Protein AF-A0A4C1T3F4-F1 (afdb_monomer)

Radius of gyration: 49.17 Å; Cα contacts (8 Å, |Δi|>4): 12; chains: 1; bounding box: 70×35×152 Å

Structure (mmCIF, N/CA/C/O backbone):
data_AF-A0A4C1T3F4-F1
#
_entry.id   AF-A0A4C1T3F4-F1
#
loop_
_atom_site.group_PDB
_atom_site.id
_atom_site.type_symbol
_atom_site.label_atom_id
_atom_site.label_alt_id
_atom_site.label_comp_id
_atom_site.label_asym_id
_atom_site.label_entity_id
_atom_site.label_seq_id
_atom_site.pdbx_PDB_ins_code
_atom_site.Cartn_x
_atom_site.Cartn_y
_atom_site.Cartn_z
_atom_site.occupancy
_atom_site.B_iso_or_equiv
_atom_site.auth_seq_id
_atom_site.auth_comp_id
_atom_site.auth_asym_id
_atom_site.auth_atom_id
_atom_site.pdbx_PDB_model_num
ATOM 1 N N . MET A 1 1 ? -25.768 -0.131 34.899 1.00 54.84 1 MET A N 1
ATOM 2 C CA . MET A 1 1 ? -26.544 -0.216 33.645 1.00 54.84 1 MET A CA 1
ATOM 3 C C . MET A 1 1 ? -27.833 -0.967 33.951 1.00 54.84 1 MET A C 1
ATOM 5 O O . MET A 1 1 ? -27.791 -2.182 34.055 1.00 54.84 1 MET A O 1
ATOM 9 N N . SER A 1 2 ? -28.930 -0.259 34.227 1.00 73.94 2 SER A N 1
ATOM 10 C CA . SER A 1 2 ? -30.207 -0.863 34.661 1.00 73.94 2 SER A CA 1
ATOM 11 C C . SER A 1 2 ? -31.243 -1.016 33.539 1.00 73.94 2 SER A C 1
ATOM 13 O O . SER A 1 2 ? -32.253 -1.667 33.758 1.00 73.94 2 SER A O 1
ATOM 15 N N . LEU A 1 3 ? -31.002 -0.431 32.358 1.00 75.62 3 LEU A N 1
ATOM 16 C CA . LEU A 1 3 ? -31.973 -0.357 31.253 1.00 75.62 3 LEU A CA 1
ATOM 17 C C . LEU A 1 3 ? -32.125 -1.691 30.486 1.00 75.62 3 LEU A C 1
ATOM 19 O O . LEU A 1 3 ? -33.194 -1.981 29.961 1.00 75.62 3 LEU A O 1
ATOM 23 N N . GLY A 1 4 ? -31.097 -2.553 30.502 1.00 74.25 4 GLY A N 1
ATOM 24 C CA . GLY A 1 4 ? -31.162 -3.921 29.964 1.00 74.25 4 GLY A CA 1
ATOM 25 C C . GLY A 1 4 ? -31.666 -4.012 28.514 1.00 74.25 4 GLY A C 1
ATOM 26 O O . GLY A 1 4 ? -31.556 -3.061 27.751 1.00 74.25 4 GLY A O 1
ATOM 27 N N . ALA A 1 5 ? -32.224 -5.168 28.140 1.00 78.06 5 ALA A N 1
ATOM 28 C CA . ALA A 1 5 ? -32.920 -5.364 26.859 1.00 78.06 5 ALA A CA 1
ATOM 29 C C . ALA A 1 5 ? -34.394 -4.904 26.896 1.00 78.06 5 ALA A C 1
ATOM 31 O O . ALA A 1 5 ? -35.145 -5.168 25.961 1.00 78.06 5 ALA A O 1
ATOM 32 N N . SER A 1 6 ? -34.820 -4.285 28.001 1.00 83.69 6 SER A N 1
ATOM 33 C CA . SER A 1 6 ? -36.208 -3.874 28.230 1.00 83.69 6 SER A CA 1
ATOM 34 C C . SER A 1 6 ? -36.556 -2.561 27.527 1.00 83.69 6 SER A C 1
ATOM 36 O O . SER A 1 6 ? -37.723 -2.321 27.241 1.00 83.69 6 SER A O 1
ATOM 38 N N . GLU A 1 7 ? -35.549 -1.734 27.246 1.00 79.81 7 GLU A N 1
ATOM 39 C CA . GLU A 1 7 ? -35.675 -0.446 26.561 1.00 79.81 7 GLU A CA 1
ATOM 40 C C . GLU A 1 7 ? -35.157 -0.538 25.119 1.00 79.81 7 GLU A C 1
ATOM 42 O O . GLU A 1 7 ? -34.288 -1.356 24.800 1.00 79.81 7 GLU A O 1
ATOM 47 N N . GLU A 1 8 ? -35.677 0.310 24.228 1.00 88.00 8 GLU A N 1
ATOM 48 C CA . GLU A 1 8 ? -35.218 0.348 22.838 1.00 88.00 8 GLU A CA 1
ATOM 49 C C . GLU A 1 8 ? -33.750 0.805 22.764 1.00 88.00 8 GLU A C 1
ATOM 51 O O . GLU A 1 8 ? -33.325 1.738 23.445 1.00 88.00 8 GLU A O 1
ATOM 56 N N . TRP A 1 9 ? -32.949 0.155 21.917 1.00 87.19 9 TRP A N 1
ATOM 57 C CA . TRP A 1 9 ? -31.503 0.383 21.849 1.00 87.19 9 TRP A CA 1
ATOM 58 C C . TRP A 1 9 ? -31.118 1.834 21.519 1.00 87.19 9 TRP A C 1
ATOM 60 O O . TRP A 1 9 ? -30.062 2.276 21.965 1.00 87.19 9 TRP A O 1
ATOM 70 N N . ARG A 1 10 ? -31.954 2.591 20.787 1.00 86.25 10 ARG A N 1
ATOM 71 C CA . ARG A 1 10 ? -31.724 4.027 20.548 1.00 86.25 10 ARG A CA 1
ATOM 72 C C . ARG A 1 10 ? -31.934 4.867 21.796 1.00 86.25 10 ARG A C 1
ATOM 74 O O . ARG A 1 10 ? -31.141 5.768 22.015 1.00 86.25 10 ARG A O 1
ATOM 81 N N . VAL A 1 11 ? -32.918 4.545 22.635 1.00 87.50 11 VAL A N 1
ATOM 82 C CA . VAL A 1 11 ? -33.119 5.223 23.927 1.00 87.50 11 VAL A CA 1
ATOM 83 C C . VAL A 1 11 ? -31.901 5.007 24.824 1.00 87.50 11 VAL A C 1
ATOM 85 O O . VAL A 1 11 ? -31.388 5.940 25.435 1.00 87.50 11 VAL A O 1
ATOM 88 N N . VAL A 1 12 ? -31.370 3.782 24.856 1.00 89.50 12 VAL A N 1
ATOM 89 C CA . VAL A 1 12 ? -30.137 3.484 25.599 1.00 89.50 12 VAL A CA 1
ATOM 90 C C . VAL A 1 12 ? -28.931 4.224 25.004 1.00 89.50 12 VAL A C 1
ATOM 92 O O . VAL A 1 12 ? -28.118 4.761 25.757 1.00 89.50 12 VAL A O 1
ATOM 95 N N . LEU A 1 13 ? -28.821 4.284 23.672 1.00 88.00 13 LEU A N 1
ATOM 96 C CA . LEU A 1 13 ? -27.764 5.016 22.964 1.00 88.00 13 LEU A CA 1
ATOM 97 C C . LEU A 1 13 ? -27.815 6.521 23.277 1.00 88.00 13 LEU A C 1
ATOM 99 O O . LEU A 1 13 ? -26.783 7.106 23.605 1.00 88.00 13 LEU A O 1
ATOM 103 N N . GLU A 1 14 ? -29.004 7.119 23.248 1.00 89.50 14 GLU A N 1
ATOM 104 C CA . GLU A 1 14 ? -29.248 8.536 23.526 1.00 89.50 14 GLU A CA 1
ATOM 105 C C . GLU A 1 14 ? -28.894 8.883 24.974 1.00 89.50 14 GLU A C 1
ATOM 107 O O . GLU A 1 14 ? -28.175 9.847 25.224 1.00 89.50 14 GLU A O 1
ATOM 112 N N . VAL A 1 15 ? -29.282 8.044 25.938 1.00 89.25 15 VAL A N 1
ATOM 113 C CA . VAL A 1 15 ? -28.914 8.239 27.350 1.00 89.25 15 VAL A CA 1
ATOM 114 C C . VAL A 1 15 ? -27.395 8.181 27.561 1.00 89.25 15 VAL A C 1
ATOM 116 O O . VAL A 1 15 ? -26.868 8.880 28.426 1.00 89.25 15 VAL A O 1
ATOM 119 N N . MET A 1 16 ? -26.676 7.354 26.796 1.00 86.06 16 MET A N 1
ATOM 120 C CA . MET A 1 16 ? -25.226 7.185 26.954 1.00 86.06 16 MET A CA 1
ATOM 121 C C . MET A 1 16 ? -24.389 8.203 26.179 1.00 86.06 16 MET A C 1
ATOM 123 O O . MET A 1 16 ? -23.312 8.575 26.641 1.00 86.06 16 MET A O 1
ATOM 127 N N . THR A 1 17 ? -24.843 8.614 24.998 1.00 88.00 17 THR A N 1
ATOM 128 C CA . THR A 1 17 ? -24.039 9.398 24.046 1.00 88.00 17 THR A CA 1
ATOM 129 C C . THR A 1 17 ? -24.646 10.757 23.711 1.00 88.00 17 THR A C 1
ATOM 131 O O . THR A 1 17 ? -23.988 11.551 23.050 1.00 88.00 17 THR A O 1
ATOM 134 N N . ASN A 1 18 ? -25.865 11.049 24.188 1.00 88.81 18 ASN A N 1
ATOM 135 C CA . ASN A 1 18 ? -26.710 12.171 23.749 1.00 88.81 18 ASN A CA 1
ATOM 136 C C . ASN A 1 18 ? -27.063 12.151 22.251 1.00 88.81 18 ASN A C 1
ATOM 138 O O . ASN A 1 18 ? -27.650 13.100 21.741 1.00 88.81 18 ASN A O 1
ATOM 142 N N . GLU A 1 19 ? -26.741 11.063 21.551 1.00 85.62 19 GLU A N 1
ATOM 143 C CA . GLU A 1 19 ? -27.008 10.889 20.130 1.00 85.62 19 GLU A CA 1
ATOM 144 C C . GLU A 1 19 ? -28.098 9.836 19.927 1.00 85.62 19 GLU A C 1
ATOM 146 O O . GLU A 1 19 ? -28.065 8.744 20.496 1.00 85.62 19 GLU A O 1
ATOM 151 N N . THR A 1 20 ? -29.065 10.149 19.067 1.00 82.50 20 THR A N 1
ATOM 152 C CA . THR A 1 20 ? -30.165 9.235 18.705 1.00 82.50 20 THR A CA 1
ATOM 153 C C . THR A 1 20 ? -29.820 8.339 17.514 1.00 82.50 20 THR A C 1
ATOM 155 O O . THR A 1 20 ? -30.560 7.404 17.193 1.00 82.50 20 THR A O 1
ATOM 158 N N . GLN A 1 21 ? -28.698 8.609 16.838 1.00 85.19 21 GLN A N 1
ATOM 159 C CA . GLN A 1 21 ? -28.249 7.897 15.644 1.00 85.19 21 GLN A CA 1
ATOM 160 C C . GLN A 1 21 ? -26.838 7.336 15.823 1.00 85.19 21 GLN A C 1
ATOM 162 O O . GLN A 1 21 ? -25.955 7.969 16.393 1.00 85.19 21 GLN A O 1
ATOM 167 N N . LEU A 1 22 ? -26.613 6.137 15.285 1.00 86.94 22 LEU A N 1
ATOM 168 C CA . LEU A 1 22 ? -25.294 5.516 15.270 1.00 86.94 22 LEU A CA 1
ATOM 169 C C . LEU A 1 22 ? -24.396 6.235 14.250 1.00 86.94 22 LEU A C 1
ATOM 171 O O . LEU A 1 22 ? -24.708 6.254 13.060 1.00 86.94 22 LEU A O 1
ATOM 175 N N . SER A 1 23 ? -23.261 6.769 14.702 1.00 88.94 23 SER A N 1
ATOM 176 C CA . SER A 1 23 ? -22.271 7.421 13.841 1.00 88.94 23 SER A CA 1
ATOM 177 C C . SER A 1 23 ? -20.890 6.792 14.001 1.00 88.94 23 SER A C 1
ATOM 179 O O . SER A 1 23 ? -20.417 6.562 15.112 1.00 88.94 23 SER A O 1
ATOM 181 N N . ALA A 1 24 ? -20.210 6.555 12.877 1.00 91.25 24 ALA A N 1
ATOM 182 C CA . ALA A 1 24 ? -18.819 6.101 12.863 1.00 91.25 24 ALA A CA 1
ATOM 183 C C . ALA A 1 24 ? -17.810 7.245 13.091 1.00 91.25 24 ALA A C 1
ATOM 185 O O . ALA A 1 24 ? -16.611 6.987 13.174 1.00 91.25 24 ALA A O 1
ATOM 186 N N . ALA A 1 25 ? -18.270 8.499 13.195 1.00 91.19 25 ALA A N 1
ATOM 187 C CA . ALA A 1 25 ? -17.402 9.673 13.291 1.00 91.19 25 ALA A CA 1
ATOM 188 C C . ALA A 1 25 ? -16.458 9.615 14.502 1.00 91.19 25 ALA A C 1
ATOM 190 O O . ALA A 1 25 ? -15.257 9.795 14.335 1.00 91.19 25 ALA A O 1
ATOM 191 N N . ALA A 1 26 ? -16.969 9.262 15.686 1.00 90.19 26 ALA A N 1
ATOM 192 C CA . ALA A 1 26 ? -16.152 9.137 16.897 1.00 90.19 26 ALA A CA 1
ATOM 193 C C . ALA A 1 26 ? -15.069 8.049 16.768 1.00 90.19 26 ALA A C 1
ATOM 195 O O . ALA A 1 26 ? -13.968 8.185 17.299 1.00 90.19 26 ALA A O 1
ATOM 196 N N . LEU A 1 27 ? -15.362 6.975 16.026 1.00 94.00 27 LEU A N 1
ATOM 197 C CA . LEU A 1 27 ? -14.404 5.902 15.771 1.00 94.00 27 LEU A CA 1
ATOM 198 C C . LEU A 1 27 ? -13.309 6.355 14.795 1.00 94.00 27 LEU A C 1
ATOM 200 O O . LEU A 1 27 ? -12.134 6.073 15.017 1.00 94.00 27 LEU A O 1
ATOM 204 N N . LEU A 1 28 ? -13.682 7.078 13.735 1.00 94.12 28 LEU A N 1
ATOM 205 C CA . LEU A 1 28 ? -12.725 7.664 12.793 1.00 94.12 28 LEU A CA 1
ATOM 206 C C . LEU A 1 28 ? -11.842 8.716 13.467 1.00 94.12 28 LEU A C 1
ATOM 208 O O . LEU A 1 28 ? -10.638 8.739 13.236 1.00 94.12 28 LEU A O 1
ATOM 212 N N . GLU A 1 29 ? -12.414 9.543 14.339 1.00 95.25 29 GLU A N 1
ATOM 213 C CA . GLU A 1 29 ? -11.668 10.534 15.112 1.00 95.25 29 GLU A CA 1
ATOM 214 C C . GLU A 1 29 ? -10.660 9.867 16.054 1.00 95.25 29 GLU A C 1
ATOM 216 O O . GLU A 1 29 ? -9.488 10.246 16.067 1.00 95.25 29 GLU A O 1
ATOM 221 N N . TYR A 1 30 ? -11.072 8.806 16.755 1.00 96.00 30 TYR A N 1
ATOM 222 C CA . TYR A 1 30 ? -10.177 8.009 17.594 1.00 96.00 30 TYR A CA 1
ATOM 223 C C . TYR A 1 30 ? -8.983 7.435 16.809 1.00 96.00 30 TYR A C 1
ATOM 225 O O . TYR A 1 30 ? -7.850 7.455 17.294 1.00 96.00 30 TYR A O 1
ATOM 233 N N . PHE A 1 31 ? -9.209 6.960 15.578 1.00 97.88 31 PHE A N 1
ATOM 234 C CA . PHE A 1 31 ? -8.159 6.393 14.723 1.00 97.88 31 PHE A CA 1
ATOM 235 C C . PHE A 1 31 ? -7.457 7.405 13.802 1.00 97.88 31 PHE A C 1
ATOM 237 O O . PHE A 1 31 ? -6.531 7.020 13.085 1.00 97.88 31 PHE A O 1
ATOM 244 N N . SER A 1 32 ? -7.817 8.688 13.845 1.00 96.50 32 SER A N 1
ATOM 245 C CA . SER A 1 32 ? -7.231 9.739 12.998 1.00 96.50 32 SER A CA 1
ATOM 246 C C . SER A 1 32 ? -5.691 9.795 13.056 1.00 96.50 32 SER A C 1
ATOM 248 O O . SER A 1 32 ? -5.047 9.817 11.998 1.00 96.50 32 SER A O 1
ATOM 250 N N . PRO A 1 33 ? -5.040 9.698 14.239 1.00 96.62 33 PRO A N 1
ATOM 251 C CA . PRO A 1 33 ? -3.580 9.663 14.306 1.00 96.62 33 PRO A CA 1
ATOM 252 C C . PRO A 1 33 ? -2.983 8.455 13.570 1.00 96.62 33 PRO A C 1
ATOM 254 O O . PRO A 1 33 ? -1.978 8.587 12.871 1.00 96.62 33 PRO A O 1
ATOM 257 N N . LEU A 1 34 ? -3.625 7.289 13.671 1.00 96.62 34 LEU A N 1
ATOM 258 C CA . LEU A 1 34 ? -3.179 6.065 13.008 1.00 96.62 34 LEU A CA 1
ATOM 259 C C . LEU A 1 34 ? -3.335 6.171 11.486 1.00 96.62 34 LEU A C 1
ATOM 261 O O . LEU A 1 34 ? -2.416 5.820 10.749 1.00 96.62 34 LEU A O 1
ATOM 265 N N . GLU A 1 35 ? -4.458 6.709 11.010 1.00 96.12 35 GLU A N 1
ATOM 266 C CA . GLU A 1 35 ? -4.690 6.951 9.584 1.00 96.12 35 GLU A CA 1
ATOM 267 C C . GLU A 1 35 ? -3.610 7.869 8.993 1.00 96.12 35 GLU A C 1
ATOM 269 O O . GLU A 1 35 ? -3.052 7.582 7.929 1.00 96.12 35 GLU A O 1
ATOM 274 N N . SER A 1 36 ? -3.268 8.946 9.708 1.00 96.06 36 SER A N 1
ATOM 275 C CA . SER A 1 36 ? -2.221 9.879 9.286 1.00 96.06 36 SER A CA 1
ATOM 276 C C . SER A 1 36 ? -0.847 9.202 9.182 1.00 96.06 36 SER A C 1
ATOM 278 O O . SER A 1 36 ? -0.131 9.398 8.196 1.00 96.06 36 SER A O 1
ATOM 280 N N . PHE A 1 37 ? -0.517 8.329 10.139 1.00 97.00 37 PHE A N 1
ATOM 281 C CA . PHE A 1 37 ? 0.725 7.563 10.141 1.00 97.00 37 PHE A CA 1
ATOM 282 C C . PHE A 1 37 ? 0.788 6.582 8.966 1.00 97.00 37 PHE A C 1
ATOM 284 O O . PHE A 1 37 ? 1.784 6.557 8.244 1.00 97.00 37 PHE A O 1
ATOM 291 N N . LEU A 1 38 ? -0.285 5.823 8.718 1.00 97.06 38 LEU A N 1
ATOM 292 C CA . LEU A 1 38 ? -0.335 4.856 7.615 1.00 97.06 38 LEU A CA 1
ATOM 293 C C . LEU A 1 38 ? -0.210 5.540 6.252 1.00 97.06 38 LEU A C 1
ATOM 295 O O . LEU A 1 38 ? 0.497 5.033 5.378 1.00 97.06 38 LEU A O 1
ATOM 299 N N . LYS A 1 39 ? -0.867 6.691 6.063 1.00 96.50 39 LYS A N 1
ATOM 300 C CA . LYS A 1 39 ? -0.754 7.476 4.825 1.00 96.50 39 LYS A CA 1
ATOM 301 C C . LYS A 1 39 ? 0.677 7.951 4.601 1.00 96.50 39 LYS A C 1
ATOM 303 O O . LYS A 1 39 ? 1.202 7.793 3.499 1.00 96.50 39 LYS A O 1
ATOM 308 N N . ASN A 1 40 ? 1.311 8.483 5.643 1.00 96.44 40 ASN A N 1
ATOM 309 C CA . ASN A 1 40 ? 2.692 8.946 5.572 1.00 96.44 40 ASN A CA 1
ATOM 310 C C . ASN A 1 40 ? 3.667 7.798 5.271 1.00 96.44 40 ASN A C 1
ATOM 312 O O . ASN A 1 40 ? 4.502 7.911 4.377 1.00 96.44 40 ASN A O 1
ATOM 316 N N . GLU A 1 41 ? 3.528 6.667 5.962 1.00 95.81 41 GLU A N 1
ATOM 317 C CA . GLU A 1 41 ? 4.419 5.522 5.773 1.00 95.81 41 GLU A CA 1
ATOM 318 C C . GLU A 1 41 ? 4.226 4.870 4.400 1.00 95.81 41 GLU A C 1
ATOM 320 O O . GLU A 1 41 ? 5.197 4.533 3.729 1.00 95.81 41 GLU A O 1
ATOM 325 N N . THR A 1 42 ? 2.986 4.773 3.915 1.00 96.00 42 THR A N 1
ATOM 326 C CA . THR A 1 42 ? 2.707 4.282 2.557 1.00 96.00 42 THR A CA 1
ATOM 327 C C . THR A 1 42 ? 3.323 5.199 1.501 1.00 96.00 42 THR A C 1
ATOM 329 O O . THR A 1 42 ? 3.927 4.715 0.544 1.00 96.00 42 THR A O 1
ATOM 332 N N . ALA A 1 43 ? 3.218 6.521 1.675 1.00 94.56 43 ALA A N 1
ATOM 333 C CA . ALA A 1 43 ? 3.855 7.486 0.78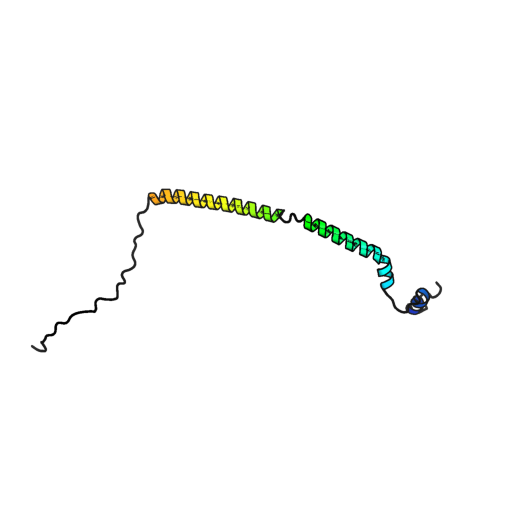3 1.00 94.56 43 ALA A CA 1
ATOM 334 C C . ALA A 1 43 ? 5.387 7.351 0.803 1.00 94.56 43 ALA A C 1
ATOM 336 O O . ALA A 1 43 ? 6.010 7.310 -0.258 1.00 94.56 43 ALA A O 1
ATOM 337 N N . ARG A 1 44 ? 5.984 7.191 1.991 1.00 93.12 44 ARG A N 1
ATOM 338 C CA . ARG A 1 44 ? 7.424 6.952 2.170 1.00 93.12 44 ARG A CA 1
ATOM 339 C C . ARG A 1 44 ? 7.881 5.676 1.465 1.00 93.12 44 ARG A C 1
ATOM 341 O O . ARG A 1 44 ? 8.852 5.706 0.717 1.00 93.12 44 ARG A O 1
ATOM 348 N N . LEU A 1 45 ? 7.169 4.569 1.665 1.00 92.38 45 LEU A N 1
ATOM 349 C CA . LEU A 1 45 ? 7.484 3.282 1.043 1.00 92.38 45 LEU A CA 1
ATOM 350 C C . LEU A 1 45 ? 7.323 3.317 -0.476 1.00 92.38 45 LEU A C 1
ATOM 352 O O . LEU A 1 45 ? 8.125 2.717 -1.182 1.00 92.38 45 LEU A O 1
ATOM 356 N N . ASN A 1 46 ? 6.319 4.026 -0.991 1.00 89.38 46 ASN A N 1
ATOM 357 C CA . ASN A 1 46 ? 6.144 4.194 -2.432 1.00 89.38 46 ASN A CA 1
ATOM 358 C C . ASN A 1 46 ? 7.250 5.059 -3.047 1.00 89.38 46 ASN A C 1
ATOM 360 O O . ASN A 1 46 ? 7.726 4.727 -4.128 1.00 89.38 46 ASN A O 1
ATOM 364 N N . ALA A 1 47 ? 7.690 6.117 -2.359 1.00 86.81 47 ALA A N 1
ATOM 365 C CA . ALA A 1 47 ? 8.831 6.919 -2.798 1.00 86.81 47 ALA A CA 1
ATOM 366 C C . ALA A 1 47 ? 10.116 6.076 -2.843 1.00 86.81 47 ALA A C 1
ATOM 368 O O . ALA A 1 47 ? 10.797 6.059 -3.861 1.00 86.81 47 ALA A O 1
ATOM 369 N N . LEU A 1 48 ? 10.389 5.294 -1.792 1.00 84.12 48 LEU A N 1
ATOM 370 C CA . LEU A 1 48 ? 11.524 4.365 -1.765 1.00 84.12 48 LEU A CA 1
ATOM 371 C C . LEU A 1 48 ? 11.413 3.283 -2.843 1.00 84.12 48 LEU A C 1
ATOM 373 O O . LEU A 1 48 ? 12.394 2.982 -3.507 1.00 84.12 48 LEU A O 1
ATOM 377 N N . ARG A 1 49 ? 10.216 2.724 -3.062 1.00 78.31 49 ARG A N 1
ATOM 378 C CA . ARG A 1 49 ? 9.974 1.750 -4.133 1.00 78.31 49 ARG A CA 1
ATOM 379 C C . ARG A 1 49 ? 10.269 2.348 -5.503 1.00 78.31 49 ARG A C 1
ATOM 381 O O . ARG A 1 49 ? 10.803 1.637 -6.337 1.00 78.31 49 ARG A O 1
ATOM 388 N N . GLN A 1 50 ? 9.901 3.604 -5.750 1.00 64.56 50 GLN A N 1
ATOM 389 C CA . GLN A 1 50 ? 10.123 4.241 -7.047 1.00 64.56 50 GLN A CA 1
ATOM 390 C C . GLN A 1 50 ? 11.610 4.502 -7.325 1.00 64.56 50 GLN A C 1
ATOM 392 O O . GLN A 1 50 ? 12.027 4.412 -8.475 1.00 64.56 50 GLN A O 1
ATOM 397 N N . GLU A 1 51 ? 12.405 4.755 -6.285 1.00 61.22 51 GLU A N 1
ATOM 398 C CA . GLU A 1 51 ? 13.871 4.843 -6.372 1.00 61.22 51 GLU A CA 1
ATOM 399 C C . GLU A 1 51 ? 14.518 3.446 -6.525 1.00 61.22 51 GLU A C 1
ATOM 401 O O . GLU A 1 51 ? 15.440 3.273 -7.312 1.00 61.22 51 GLU A O 1
ATOM 406 N N . GLU A 1 52 ? 13.981 2.423 -5.850 1.00 58.69 52 GLU A N 1
ATOM 407 C CA . GLU A 1 52 ? 14.418 1.012 -5.907 1.00 58.69 52 GLU A CA 1
ATOM 408 C C . GLU A 1 52 ? 13.793 0.226 -7.076 1.00 58.69 52 GLU A C 1
ATOM 410 O O . GLU A 1 52 ? 13.820 -1.009 -7.105 1.00 58.69 52 GLU A O 1
ATOM 415 N N . MET A 1 53 ? 13.186 0.905 -8.055 1.00 54.72 53 MET A N 1
ATOM 416 C CA . MET A 1 53 ? 12.665 0.248 -9.251 1.00 54.72 53 MET A CA 1
ATOM 417 C C . MET A 1 53 ? 13.796 -0.113 -10.226 1.00 54.72 53 MET A C 1
ATOM 419 O O . MET A 1 53 ? 13.833 0.311 -11.381 1.00 54.72 53 MET A O 1
ATOM 423 N N . ASP A 1 54 ? 14.616 -1.071 -9.799 1.00 58.12 54 ASP A N 1
ATOM 424 C CA . ASP A 1 54 ? 15.411 -1.983 -10.625 1.00 58.12 54 ASP A CA 1
ATOM 425 C C . ASP A 1 54 ? 14.512 -2.987 -11.381 1.00 58.12 54 ASP A C 1
ATOM 427 O O . ASP A 1 54 ? 14.822 -4.168 -11.558 1.00 58.12 54 ASP A O 1
ATOM 431 N N . GLN A 1 55 ? 13.387 -2.515 -11.933 1.00 56.75 55 GLN A N 1
ATOM 432 C CA . GLN A 1 55 ? 12.589 -3.274 -12.911 1.00 56.75 55 GLN A CA 1
ATOM 433 C C . GLN A 1 55 ? 13.366 -3.542 -14.208 1.00 56.75 55 GLN A C 1
ATOM 435 O O . GLN A 1 55 ? 12.928 -4.298 -15.077 1.00 56.75 55 GLN A O 1
ATOM 440 N N . SER A 1 56 ? 14.556 -2.959 -14.301 1.00 56.94 56 SER A N 1
ATOM 441 C CA . SER A 1 56 ? 15.595 -3.315 -15.237 1.00 56.94 56 SER A CA 1
ATOM 442 C C . SER A 1 56 ? 15.999 -4.787 -15.138 1.00 56.94 56 SER A C 1
ATOM 444 O O . SER A 1 56 ? 16.311 -5.350 -16.169 1.00 56.94 56 SER A O 1
ATOM 446 N N . ALA A 1 57 ? 15.952 -5.476 -13.993 1.00 65.69 57 ALA A N 1
ATOM 447 C CA . ALA A 1 57 ? 16.537 -6.824 -13.894 1.00 65.69 57 ALA A CA 1
ATOM 448 C C . ALA A 1 57 ? 16.015 -7.842 -14.946 1.00 65.69 57 ALA A C 1
ATOM 450 O O . ALA A 1 57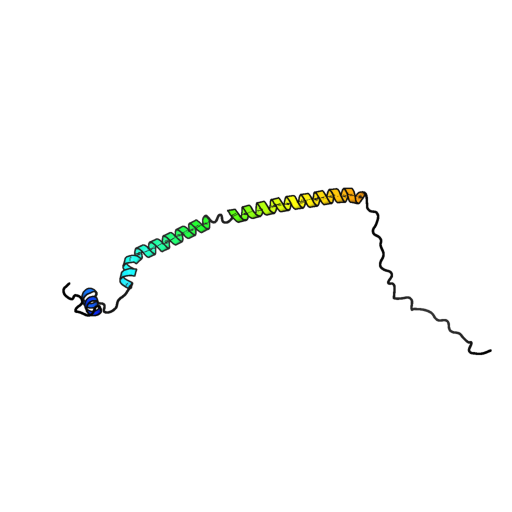 ? 16.828 -8.356 -15.719 1.00 65.69 57 ALA A O 1
ATOM 451 N N . PRO A 1 58 ? 14.701 -8.113 -15.088 1.00 75.75 58 PRO A N 1
ATOM 452 C CA . PRO A 1 58 ? 14.218 -9.049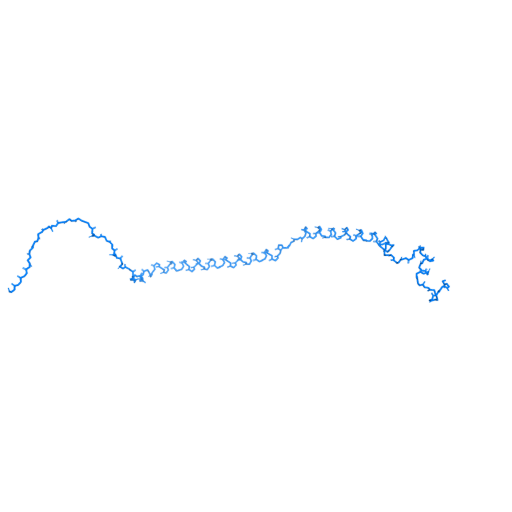 -16.108 1.00 75.75 58 PRO A CA 1
ATOM 453 C C . PRO A 1 58 ? 14.302 -8.490 -17.541 1.00 75.75 58 PRO A C 1
ATOM 455 O O . PRO A 1 58 ? 14.521 -9.252 -18.483 1.00 75.75 58 PRO A O 1
ATOM 458 N N . ILE A 1 59 ? 14.168 -7.171 -17.722 1.00 80.12 59 ILE A N 1
ATOM 459 C CA . ILE A 1 59 ? 14.203 -6.522 -19.044 1.00 80.12 59 ILE A CA 1
ATOM 460 C C . ILE A 1 59 ? 15.640 -6.484 -19.587 1.00 80.12 59 ILE A C 1
ATOM 462 O O . ILE A 1 59 ? 15.876 -6.868 -20.729 1.00 80.12 59 ILE A O 1
ATOM 466 N N . ILE A 1 60 ? 16.613 -6.104 -18.756 1.00 83.56 60 ILE A N 1
ATOM 467 C CA . ILE A 1 60 ? 18.053 -6.116 -19.054 1.00 83.56 60 ILE A CA 1
ATOM 468 C C . ILE A 1 60 ? 18.499 -7.541 -19.376 1.00 83.56 60 ILE A C 1
ATOM 470 O O . ILE A 1 60 ? 19.158 -7.750 -20.394 1.00 83.56 60 ILE A O 1
ATOM 474 N N . VAL A 1 61 ? 18.106 -8.533 -18.567 1.00 87.38 61 VAL A N 1
ATOM 475 C CA . VAL A 1 61 ? 18.453 -9.940 -18.831 1.00 87.38 61 VAL A CA 1
ATOM 476 C C . VAL A 1 61 ? 17.858 -10.404 -20.164 1.00 87.38 61 VAL A C 1
ATOM 478 O O . VAL A 1 61 ? 18.558 -11.030 -20.961 1.00 87.38 61 VAL A O 1
ATOM 481 N N . GLY A 1 62 ? 16.610 -10.029 -20.462 1.00 89.44 62 GLY A N 1
ATOM 482 C CA . GLY A 1 62 ? 15.977 -10.304 -21.752 1.00 89.44 62 GLY A CA 1
ATOM 483 C C . GLY A 1 62 ? 16.736 -9.692 -22.935 1.00 89.44 62 GLY A C 1
ATOM 484 O O . GLY A 1 62 ? 17.036 -10.395 -23.900 1.00 89.44 62 GLY A O 1
ATOM 485 N N . VAL A 1 63 ? 17.114 -8.413 -22.850 1.00 91.75 63 VAL A N 1
ATOM 486 C CA . VAL A 1 63 ? 17.856 -7.710 -23.913 1.00 91.75 63 VAL A CA 1
ATOM 487 C C . VAL A 1 63 ? 19.226 -8.343 -24.154 1.00 91.75 63 VAL A C 1
ATOM 489 O O 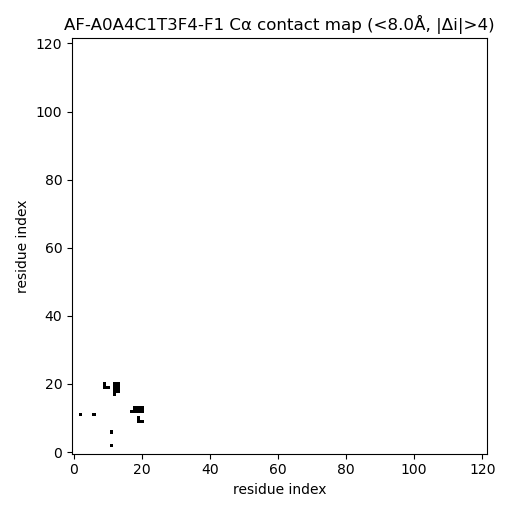. VAL A 1 63 ? 19.617 -8.517 -25.308 1.00 91.75 63 VAL A O 1
ATOM 492 N N . ILE A 1 64 ? 19.941 -8.741 -23.099 1.00 92.38 64 ILE A N 1
ATOM 493 C CA . ILE A 1 64 ? 21.247 -9.404 -23.226 1.00 92.38 64 ILE A CA 1
ATOM 494 C C . ILE A 1 64 ? 21.097 -10.744 -23.953 1.00 92.38 64 ILE A C 1
ATOM 496 O O . ILE A 1 64 ? 21.835 -11.013 -24.898 1.00 92.38 64 ILE A O 1
ATOM 500 N N . ILE A 1 65 ? 20.118 -11.569 -23.574 1.00 94.44 65 ILE A N 1
ATOM 501 C CA . ILE A 1 65 ? 19.888 -12.878 -24.204 1.00 94.44 65 ILE A CA 1
ATOM 502 C C . ILE A 1 65 ? 19.475 -12.715 -25.675 1.00 94.44 65 ILE A C 1
ATOM 504 O O . ILE A 1 65 ? 20.002 -13.409 -26.550 1.00 94.44 65 ILE A O 1
ATOM 508 N N . VAL A 1 66 ? 18.571 -11.778 -25.974 1.00 95.50 66 VAL A N 1
ATOM 509 C CA . VAL A 1 66 ? 18.146 -11.481 -27.352 1.00 95.50 66 VAL A CA 1
ATOM 510 C C . VAL A 1 66 ? 19.319 -10.955 -28.182 1.00 95.50 66 VAL A C 1
ATOM 512 O O . VAL A 1 66 ? 19.517 -11.395 -29.312 1.00 95.50 66 VAL A O 1
ATOM 515 N N . SER A 1 67 ? 20.151 -10.080 -27.617 1.00 94.12 67 SER A N 1
ATOM 516 C CA . SER A 1 67 ? 21.356 -9.568 -28.276 1.00 94.12 67 SER A CA 1
ATOM 517 C C . SER A 1 67 ? 22.366 -10.682 -28.570 1.00 94.12 67 SER A C 1
ATOM 519 O O . SER A 1 67 ? 22.839 -10.804 -29.700 1.00 94.12 67 SER A O 1
ATOM 521 N N . LEU A 1 68 ? 22.644 -11.560 -27.599 1.00 95.31 68 LEU A N 1
ATOM 522 C CA . LEU A 1 68 ? 23.563 -12.691 -27.769 1.00 95.31 68 LEU A CA 1
ATOM 523 C C . LEU A 1 68 ? 23.065 -13.679 -28.829 1.00 95.31 68 LEU A C 1
ATOM 525 O O . LEU A 1 68 ? 23.833 -14.104 -29.692 1.00 95.31 68 LEU A O 1
ATOM 529 N N . THR A 1 69 ? 21.776 -14.022 -28.802 1.00 95.94 69 THR A N 1
ATOM 530 C CA . THR A 1 69 ? 21.176 -14.937 -29.785 1.00 95.94 69 THR A CA 1
ATOM 531 C C . THR A 1 69 ? 21.152 -14.324 -31.184 1.00 95.94 69 THR A C 1
ATOM 533 O O . THR A 1 69 ? 21.574 -14.982 -32.135 1.00 95.94 69 THR A O 1
ATOM 536 N N . ALA A 1 70 ? 20.768 -13.051 -31.322 1.00 95.75 70 ALA A N 1
ATOM 537 C CA . ALA A 1 70 ? 20.820 -12.333 -32.591 1.00 95.75 70 ALA A CA 1
ATOM 538 C C . ALA A 1 70 ? 22.254 -12.235 -33.131 1.00 95.75 70 ALA A C 1
ATOM 540 O O . ALA A 1 70 ? 22.473 -12.505 -34.308 1.00 95.75 70 ALA A O 1
ATOM 541 N N . MET A 1 71 ? 23.246 -11.932 -32.287 1.00 94.00 71 MET A N 1
ATOM 542 C CA . MET A 1 71 ? 24.653 -11.872 -32.694 1.00 94.00 71 MET A CA 1
ATOM 543 C C . MET A 1 71 ? 25.148 -13.229 -33.215 1.00 94.00 71 MET A C 1
ATOM 545 O O . MET A 1 71 ? 25.801 -13.286 -34.256 1.00 94.00 71 MET A O 1
ATOM 549 N N . ILE A 1 72 ? 24.806 -14.333 -32.542 1.00 94.69 72 ILE A N 1
ATOM 550 C CA . ILE A 1 72 ? 25.145 -15.692 -32.994 1.00 94.69 72 ILE A CA 1
ATOM 551 C C . ILE A 1 72 ? 24.469 -16.006 -34.336 1.00 94.69 72 ILE A C 1
ATOM 553 O O . ILE A 1 72 ? 25.123 -16.533 -35.237 1.00 94.69 72 ILE A O 1
ATOM 557 N N . ILE A 1 73 ? 23.190 -15.650 -34.499 1.00 95.12 73 ILE A N 1
ATOM 558 C CA . ILE A 1 73 ? 22.445 -15.837 -35.753 1.00 95.12 73 ILE A CA 1
ATOM 559 C C . ILE A 1 73 ? 23.072 -15.008 -36.878 1.00 95.12 73 ILE A C 1
ATOM 561 O O . ILE A 1 73 ? 23.307 -15.534 -37.962 1.00 95.12 73 ILE A O 1
ATOM 565 N N . ILE A 1 74 ? 23.415 -13.745 -36.624 1.00 93.94 74 ILE A N 1
ATOM 566 C CA . ILE A 1 74 ? 24.081 -12.867 -37.592 1.00 93.94 74 ILE A CA 1
ATOM 567 C C . ILE A 1 74 ? 25.445 -13.448 -37.979 1.00 93.94 74 ILE A C 1
ATOM 569 O O . ILE A 1 74 ? 25.746 -13.535 -39.166 1.00 93.94 74 ILE A O 1
ATOM 573 N N . LEU A 1 75 ? 26.252 -13.918 -37.023 1.00 91.31 75 LEU A N 1
ATOM 574 C CA . LEU A 1 75 ? 27.534 -14.572 -37.310 1.00 91.31 75 LEU A CA 1
ATOM 575 C C . LEU A 1 75 ? 27.360 -15.863 -38.109 1.00 91.31 75 LEU A C 1
ATOM 577 O O . LEU A 1 75 ? 28.150 -16.128 -39.014 1.00 91.31 75 LEU A O 1
ATOM 581 N N . TYR A 1 76 ? 26.332 -16.655 -37.812 1.00 91.94 76 TYR A N 1
ATOM 582 C CA . TYR A 1 76 ? 26.001 -17.849 -38.579 1.00 91.94 76 TYR A CA 1
ATOM 583 C C . TYR A 1 76 ? 25.588 -17.492 -40.010 1.00 91.94 76 TYR A C 1
ATOM 585 O O . TYR A 1 76 ? 26.102 -18.092 -40.952 1.00 91.94 76 TYR A O 1
ATOM 593 N N . CYS A 1 77 ? 24.747 -16.472 -40.189 1.00 88.44 77 CYS A N 1
ATOM 594 C CA . CYS A 1 77 ? 24.335 -15.966 -41.496 1.00 88.44 77 CYS A CA 1
ATOM 595 C C . CYS A 1 77 ? 25.520 -15.404 -42.284 1.00 88.44 77 CYS A C 1
ATOM 597 O O . CYS A 1 77 ? 25.691 -15.756 -43.445 1.00 88.44 77 CYS A O 1
ATOM 599 N N . VAL A 1 78 ? 26.393 -14.610 -41.661 1.00 89.94 78 VAL A N 1
ATOM 600 C CA . VAL A 1 78 ? 27.605 -14.078 -42.301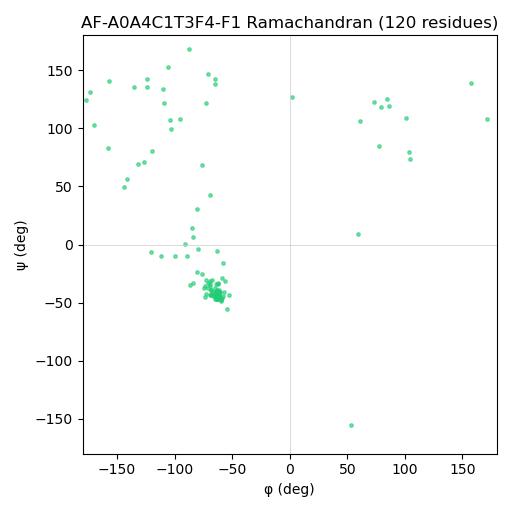 1.00 89.94 78 VAL A CA 1
ATOM 601 C C .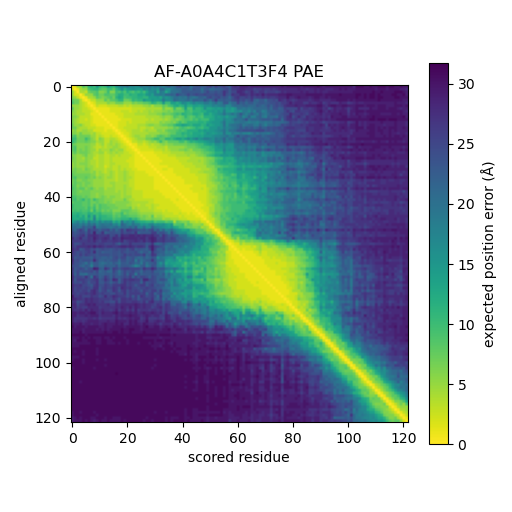 VAL A 1 78 ? 28.585 -15.202 -42.627 1.00 89.94 78 VAL A C 1
ATOM 603 O O . VAL A 1 78 ? 29.165 -15.200 -43.706 1.00 89.94 78 VAL A O 1
ATOM 606 N N . LYS A 1 79 ? 28.771 -16.193 -41.747 1.00 88.06 79 LYS A N 1
ATOM 607 C CA . LYS A 1 79 ? 29.666 -17.335 -41.994 1.00 88.06 79 LYS A CA 1
ATOM 608 C C . LYS A 1 79 ? 29.127 -18.239 -43.095 1.00 88.06 79 LYS A C 1
ATOM 610 O O . LYS A 1 79 ? 29.899 -18.637 -43.964 1.00 88.06 79 LYS A O 1
ATOM 615 N N . LYS A 1 80 ? 27.823 -18.517 -43.091 1.00 85.38 80 LYS A N 1
ATOM 616 C CA . LYS A 1 80 ? 27.141 -19.274 -44.139 1.00 85.38 80 LYS A CA 1
ATOM 617 C C . LYS A 1 80 ? 27.194 -18.517 -45.454 1.00 85.38 80 LYS A C 1
ATOM 619 O O . LYS A 1 80 ? 27.637 -19.101 -46.418 1.00 85.38 80 LYS A O 1
ATOM 624 N N . HIS A 1 81 ? 26.899 -17.222 -45.480 1.00 77.25 81 HIS A N 1
ATOM 625 C CA . HIS A 1 81 ? 27.003 -16.395 -46.681 1.00 77.25 81 HIS A CA 1
ATOM 626 C C . HIS A 1 81 ? 28.451 -16.208 -47.147 1.00 77.25 81 HIS A C 1
ATOM 628 O O . HIS A 1 81 ? 28.699 -16.102 -48.334 1.00 77.25 81 HIS A O 1
ATOM 634 N N . LYS A 1 82 ? 29.452 -16.200 -46.258 1.00 78.19 82 LYS A N 1
ATOM 635 C CA . LYS A 1 82 ? 30.876 -16.148 -46.642 1.00 78.19 82 LYS A CA 1
ATOM 636 C C . LYS A 1 82 ? 31.354 -17.487 -47.200 1.00 78.19 82 LYS A C 1
ATOM 638 O O . LYS A 1 82 ? 32.161 -17.502 -48.126 1.00 78.19 82 LYS A O 1
ATOM 643 N N . LEU A 1 83 ? 30.843 -18.595 -46.664 1.00 63.78 83 LEU A N 1
ATOM 644 C CA . LEU A 1 83 ? 31.047 -19.938 -47.200 1.00 63.78 83 LEU A CA 1
ATOM 645 C C . LEU A 1 83 ? 30.315 -20.101 -48.540 1.00 63.78 83 LEU A C 1
ATOM 647 O O . LEU A 1 83 ? 30.904 -20.570 -49.499 1.00 63.78 83 LEU A O 1
ATOM 651 N N . GLU A 1 84 ? 29.083 -19.620 -48.638 1.00 62.81 84 GLU A N 1
ATOM 652 C CA . GLU A 1 84 ? 28.242 -19.640 -49.832 1.00 62.81 84 GLU A CA 1
ATOM 653 C C . GLU A 1 84 ? 28.759 -18.664 -50.890 1.00 62.81 84 GLU A C 1
ATOM 655 O O . GLU A 1 84 ? 28.749 -19.018 -52.050 1.00 62.81 84 GLU A O 1
ATOM 660 N N . ASN A 1 85 ? 29.357 -17.523 -50.534 1.00 62.41 85 ASN A N 1
ATOM 661 C CA . ASN A 1 85 ? 30.085 -16.643 -51.460 1.00 62.41 85 ASN A CA 1
ATOM 662 C C . ASN A 1 85 ? 31.393 -17.284 -51.944 1.00 62.41 85 ASN A C 1
ATOM 664 O O . ASN A 1 85 ? 31.777 -17.108 -53.099 1.00 62.41 85 ASN A O 1
ATOM 668 N N . ARG A 1 86 ? 32.080 -18.052 -51.085 1.00 56.62 86 ARG A N 1
ATOM 669 C CA . ARG A 1 86 ? 33.255 -18.850 -51.477 1.00 56.62 86 ARG A CA 1
ATOM 670 C C . ARG A 1 86 ? 32.876 -20.025 -52.387 1.00 56.62 86 ARG A C 1
ATOM 672 O O . ARG A 1 86 ? 33.660 -20.351 -53.269 1.00 56.62 86 ARG A O 1
ATOM 679 N N . ILE A 1 87 ? 31.700 -20.626 -52.202 1.00 56.06 87 ILE A N 1
ATOM 680 C CA . ILE A 1 87 ? 31.177 -21.727 -53.032 1.00 56.06 87 ILE A CA 1
ATOM 681 C C . ILE A 1 87 ? 30.488 -21.192 -54.306 1.00 56.06 87 ILE A C 1
ATOM 683 O O . ILE A 1 87 ? 30.595 -21.801 -55.364 1.00 56.06 87 ILE A O 1
ATOM 687 N N . SER A 1 88 ? 29.849 -20.022 -54.244 1.00 53.75 88 SER A N 1
ATOM 688 C CA . SER A 1 88 ? 29.197 -19.305 -55.356 1.00 53.75 88 SER A CA 1
ATOM 689 C C . SER A 1 88 ? 30.214 -18.877 -56.411 1.00 53.75 88 SER A C 1
ATOM 691 O O . SER A 1 88 ? 29.957 -18.999 -57.606 1.00 53.75 88 SER A O 1
ATOM 693 N N . SER A 1 89 ? 31.435 -18.536 -55.981 1.00 49.78 89 SER A N 1
ATOM 694 C CA . SER A 1 89 ? 32.591 -18.379 -56.870 1.00 49.78 89 SER A CA 1
ATOM 695 C C . SER A 1 89 ? 32.926 -19.641 -57.682 1.00 49.78 89 SER A C 1
ATOM 697 O O . SER A 1 89 ? 33.703 -19.539 -58.629 1.00 49.78 89 SER A O 1
ATOM 699 N N . PHE A 1 90 ? 32.402 -20.816 -57.321 1.00 50.78 90 PHE A N 1
ATOM 700 C CA . PHE A 1 90 ? 32.748 -22.093 -57.947 1.00 50.78 90 PHE A CA 1
ATOM 701 C C . PHE A 1 90 ? 31.607 -22.731 -58.756 1.00 50.78 90 PHE A C 1
ATOM 703 O O . PHE A 1 90 ? 31.862 -23.656 -59.519 1.00 50.78 90 PHE A O 1
ATOM 710 N N . CYS A 1 91 ? 30.377 -22.212 -58.674 1.00 55.50 91 CYS A N 1
ATOM 711 C CA . CYS A 1 91 ? 29.229 -22.745 -59.419 1.00 55.50 91 CYS A CA 1
ATOM 712 C C . CYS A 1 91 ? 28.262 -21.645 -59.900 1.00 55.50 91 CYS A C 1
ATOM 714 O O . CYS A 1 91 ? 27.050 -21.767 -59.741 1.00 55.50 91 CYS A O 1
ATOM 716 N N . ALA A 1 92 ? 28.768 -20.592 -60.547 1.00 48.81 92 ALA A N 1
ATOM 717 C CA . ALA A 1 92 ? 27.943 -19.620 -61.280 1.00 48.81 92 ALA A CA 1
ATOM 718 C C . ALA A 1 92 ? 27.524 -20.116 -62.686 1.00 48.81 92 ALA A C 1
ATOM 720 O O . ALA A 1 92 ? 27.351 -19.319 -63.606 1.00 48.81 92 ALA A O 1
ATOM 721 N N . PHE A 1 93 ? 27.356 -21.430 -62.882 1.00 55.84 93 PHE A N 1
ATOM 722 C CA . PHE A 1 93 ? 26.782 -21.971 -64.111 1.00 55.84 93 PHE A CA 1
ATOM 723 C C . PHE A 1 93 ? 25.389 -22.529 -63.830 1.00 55.84 93 PHE A C 1
ATOM 725 O O . PHE A 1 93 ? 25.238 -23.472 -63.057 1.00 55.84 93 PHE A O 1
ATOM 732 N N . ARG A 1 94 ? 24.414 -21.966 -64.557 1.00 53.06 94 ARG A N 1
ATOM 733 C CA . ARG A 1 94 ? 23.051 -22.462 -64.813 1.00 53.06 94 ARG A CA 1
ATOM 734 C C . ARG A 1 94 ? 21.921 -21.782 -64.029 1.00 53.06 94 ARG A C 1
ATOM 736 O O . ARG A 1 94 ? 21.303 -22.376 -63.150 1.00 53.06 94 ARG A O 1
ATOM 743 N N . ARG A 1 95 ? 21.517 -20.603 -64.518 1.00 44.25 95 ARG A N 1
ATOM 744 C CA . ARG A 1 95 ? 20.089 -20.265 -64.679 1.00 44.25 95 ARG A CA 1
ATOM 745 C C . ARG A 1 95 ? 19.875 -19.150 -65.714 1.00 44.25 95 ARG A C 1
ATOM 747 O O . ARG A 1 95 ? 19.679 -18.000 -65.364 1.00 44.25 95 ARG A O 1
ATOM 754 N N . ASN A 1 96 ? 19.831 -19.524 -66.993 1.00 44.78 96 ASN A N 1
ATOM 755 C CA . ASN A 1 96 ? 19.140 -18.742 -68.025 1.00 44.78 96 ASN A CA 1
ATOM 756 C C . ASN A 1 96 ? 18.150 -19.673 -68.745 1.00 44.78 96 ASN A C 1
ATOM 758 O O . ASN A 1 96 ? 18.377 -20.097 -69.873 1.00 44.78 96 ASN A O 1
ATOM 762 N N . GLY A 1 97 ? 17.080 -20.053 -68.042 1.00 45.81 97 GLY A N 1
ATOM 763 C CA . GLY A 1 97 ? 15.800 -20.387 -68.673 1.00 45.81 97 GLY A CA 1
ATOM 764 C C . GLY A 1 97 ? 14.972 -19.106 -68.609 1.00 45.81 97 GLY A C 1
ATOM 765 O O . GLY A 1 97 ? 14.783 -18.582 -67.519 1.00 45.81 97 GLY A O 1
ATOM 766 N N . SER A 1 98 ? 14.755 -18.435 -69.738 1.00 59.72 98 SER A N 1
ATOM 767 C CA . SER A 1 98 ? 13.662 -18.714 -70.682 1.00 59.72 98 SER A CA 1
ATOM 768 C C . SER A 1 98 ? 12.335 -18.160 -70.165 1.00 59.72 98 SER A C 1
ATOM 770 O O . SER A 1 98 ? 11.570 -18.841 -69.496 1.00 59.72 98 SER A O 1
ATOM 772 N N . HIS A 1 99 ? 12.144 -16.882 -70.464 1.00 51.03 99 HIS A N 1
ATOM 773 C CA . HIS A 1 99 ? 10.904 -16.148 -70.719 1.00 51.03 99 HIS A CA 1
ATOM 774 C C . HIS A 1 99 ? 11.392 -14.713 -70.770 1.00 51.03 99 HIS A C 1
ATOM 776 O O . HIS A 1 99 ? 11.946 -14.267 -69.776 1.00 51.03 99 HIS A O 1
ATOM 782 N N . ASP A 1 100 ? 11.447 -14.067 -71.928 1.00 48.69 100 ASP A N 1
ATOM 783 C CA . ASP A 1 100 ? 10.306 -13.369 -72.514 1.00 48.69 100 ASP A CA 1
ATOM 784 C C . ASP A 1 100 ? 10.691 -12.797 -73.903 1.00 48.69 100 ASP A C 1
ATOM 786 O O . ASP A 1 100 ? 11.653 -12.051 -74.056 1.00 48.69 100 ASP A O 1
ATOM 790 N N . ARG A 1 101 ? 9.941 -13.142 -74.957 1.00 44.38 101 ARG A N 1
ATOM 791 C CA . ARG A 1 101 ? 9.926 -12.375 -76.216 1.00 44.38 101 ARG A CA 1
ATOM 792 C C . ARG A 1 101 ? 8.510 -11.878 -76.448 1.00 44.38 101 ARG A C 1
ATOM 794 O O . ARG A 1 101 ? 7.762 -12.452 -77.231 1.00 44.38 101 ARG A O 1
ATOM 801 N N . GLU A 1 102 ? 8.174 -10.791 -75.770 1.00 49.19 102 GLU A N 1
ATOM 802 C CA . GLU A 1 102 ? 7.168 -9.854 -7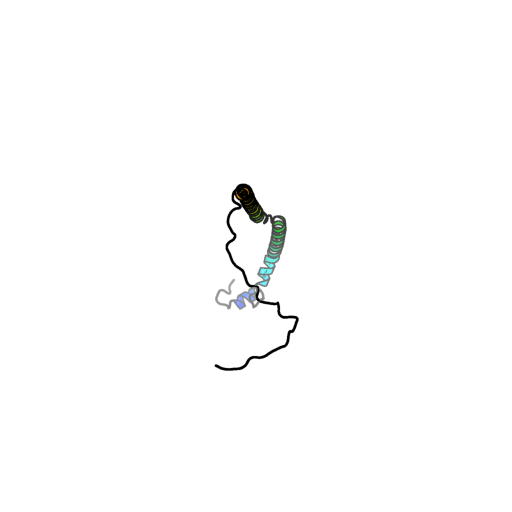6.252 1.00 49.19 102 GLU A CA 1
ATOM 803 C C . GLU A 1 102 ? 7.891 -8.618 -76.790 1.00 49.19 102 GLU A C 1
ATOM 805 O O . GLU A 1 102 ? 8.428 -7.812 -76.040 1.00 49.19 102 GLU A O 1
ATOM 810 N N . THR A 1 103 ? 7.904 -8.469 -78.112 1.00 52.38 103 THR A N 1
ATOM 811 C CA . THR A 1 103 ? 8.044 -7.159 -78.762 1.00 52.38 103 THR A CA 1
ATOM 812 C C . THR A 1 103 ? 6.959 -7.066 -79.819 1.00 52.38 103 THR A C 1
ATOM 814 O O . THR A 1 103 ? 7.197 -7.152 -81.023 1.00 52.38 103 THR A O 1
ATOM 817 N N . ASN A 1 104 ? 5.730 -6.966 -79.325 1.00 51.56 104 ASN A N 1
ATOM 818 C CA . ASN A 1 104 ? 4.704 -6.206 -80.010 1.00 51.56 104 ASN A CA 1
ATOM 819 C C . ASN A 1 104 ? 5.082 -4.720 -79.865 1.00 51.56 104 ASN A C 1
ATOM 821 O O . ASN A 1 104 ? 5.593 -4.316 -78.822 1.00 51.56 104 ASN A O 1
ATOM 825 N N . ILE A 1 105 ? 4.753 -3.943 -80.894 1.00 52.19 105 ILE A N 1
ATOM 826 C CA . ILE A 1 105 ? 4.792 -2.482 -81.006 1.00 52.19 105 ILE A CA 1
ATOM 827 C C . ILE A 1 105 ? 6.015 -1.938 -81.781 1.00 52.19 105 ILE A C 1
ATOM 829 O O . ILE A 1 105 ? 7.136 -1.868 -81.293 1.00 52.19 105 ILE A O 1
ATOM 833 N N . GLN A 1 106 ? 5.693 -1.444 -82.989 1.00 42.88 106 GLN A N 1
ATOM 834 C CA . GLN A 1 106 ? 6.249 -0.235 -83.621 1.00 42.88 106 GLN A CA 1
ATOM 835 C C . GLN A 1 106 ? 7.272 -0.387 -84.756 1.00 42.88 106 GLN A C 1
ATOM 837 O O . GLN A 1 106 ? 8.425 0.009 -84.644 1.00 42.88 106 GLN A O 1
ATOM 842 N N . MET A 1 107 ? 6.781 -0.787 -85.934 1.00 38.62 107 MET A N 1
ATOM 843 C CA . MET A 1 107 ? 7.311 -0.266 -87.202 1.00 38.62 107 MET A CA 1
ATOM 844 C C . MET A 1 107 ? 6.178 -0.037 -88.216 1.00 38.62 107 MET A C 1
ATOM 846 O O . MET A 1 107 ? 6.170 -0.568 -89.318 1.00 38.62 107 MET A O 1
A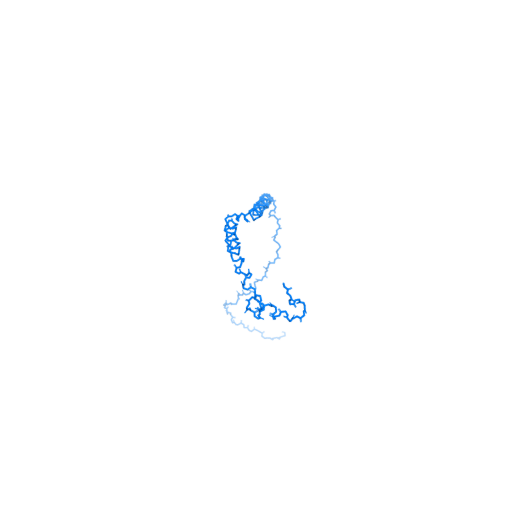TOM 850 N N . GLN A 1 108 ? 5.184 0.764 -87.823 1.00 43.12 108 GLN A N 1
ATOM 851 C CA . GLN A 1 108 ? 4.397 1.554 -88.770 1.00 43.12 108 GLN A CA 1
ATOM 852 C C . GLN A 1 108 ? 4.883 3.004 -88.679 1.00 43.12 108 GLN A C 1
ATOM 854 O O . GLN A 1 108 ? 4.500 3.721 -87.762 1.00 43.12 108 GLN A O 1
ATOM 859 N N . SER A 1 109 ? 5.740 3.431 -89.608 1.00 36.09 109 SER A N 1
ATOM 860 C CA . SER A 1 109 ? 5.640 4.759 -90.233 1.00 36.09 109 SER A CA 1
ATOM 861 C C . SER A 1 109 ? 6.657 4.898 -91.373 1.00 36.09 109 SER A C 1
ATOM 863 O O . SER A 1 109 ? 7.841 4.662 -91.157 1.00 36.09 109 SER A O 1
ATOM 865 N N . LYS A 1 110 ? 6.154 5.373 -92.527 1.00 35.72 110 LYS A N 1
ATOM 866 C CA . LYS A 1 110 ? 6.859 5.910 -93.715 1.00 35.72 110 LYS A CA 1
ATOM 867 C C . LYS A 1 110 ? 7.584 4.886 -94.609 1.00 35.72 110 LYS A C 1
ATOM 869 O O . LYS A 1 110 ? 8.458 4.186 -94.137 1.00 35.72 110 LYS A O 1
ATOM 874 N N . THR A 1 111 ? 7.314 4.760 -95.909 1.00 34.53 111 THR A N 1
ATOM 875 C CA . THR A 1 111 ? 6.609 5.606 -96.892 1.00 34.53 111 THR A CA 1
ATOM 876 C C . THR A 1 111 ? 6.119 4.744 -98.057 1.00 34.53 111 THR A C 1
ATOM 878 O O . THR A 1 111 ? 6.831 3.849 -98.490 1.00 34.53 111 THR A O 1
ATOM 881 N N . ASN A 1 112 ? 4.913 5.072 -98.522 1.00 37.59 112 ASN A N 1
ATOM 882 C CA . ASN A 1 112 ? 4.367 4.987 -99.879 1.00 37.59 112 ASN A CA 1
ATOM 883 C C . ASN A 1 112 ? 5.275 4.399 -100.970 1.00 37.5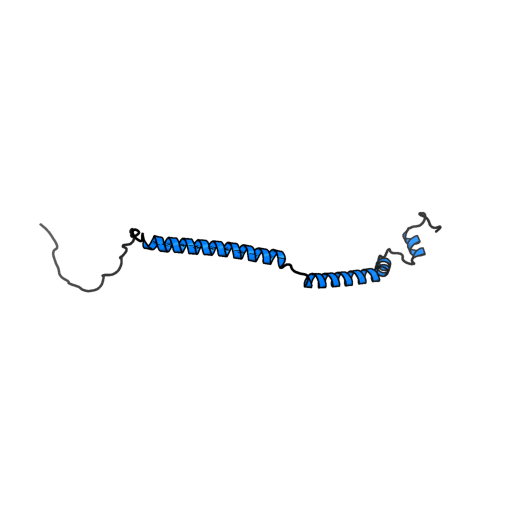9 112 ASN A C 1
ATOM 885 O O . ASN A 1 112 ? 6.312 4.984 -101.253 1.00 37.59 112 ASN A O 1
ATOM 889 N N . ASP A 1 113 ? 4.757 3.394 -101.678 1.00 41.19 113 ASP A N 1
ATOM 890 C CA . ASP A 1 113 ? 4.641 3.481 -103.130 1.00 41.19 113 ASP A CA 1
ATOM 891 C C . ASP A 1 113 ? 3.258 2.991 -103.561 1.00 41.19 113 ASP A C 1
ATOM 893 O O . ASP A 1 113 ? 2.683 2.040 -103.026 1.00 41.19 113 ASP A O 1
ATOM 897 N N . THR A 1 114 ? 2.710 3.786 -104.466 1.00 42.84 114 THR A N 1
ATOM 898 C CA . THR A 1 114 ? 1.444 3.620 -105.174 1.00 42.84 114 THR A CA 1
ATOM 899 C C . THR A 1 114 ? 1.736 2.778 -106.419 1.00 42.84 114 THR A C 1
ATOM 901 O O . THR A 1 114 ? 2.891 2.651 -106.798 1.00 42.84 114 THR A O 1
ATOM 904 N N . GLU A 1 115 ? 0.685 2.297 -107.082 1.00 34.94 115 GLU A N 1
ATOM 905 C CA . GLU A 1 115 ? 0.693 1.472 -108.305 1.00 34.94 115 GLU A CA 1
ATOM 906 C C . GLU A 1 115 ? 0.877 -0.025 -108.033 1.00 34.94 115 GLU A C 1
ATOM 908 O O . GLU A 1 115 ? 1.810 -0.467 -107.387 1.00 34.94 115 GLU A O 1
ATOM 913 N N . GLY A 1 116 ? 0.008 -0.909 -108.498 1.00 36.84 116 GLY A N 1
ATOM 914 C CA . GLY A 1 116 ? -1.061 -0.754 -109.466 1.00 36.84 116 GLY A CA 1
ATOM 915 C C . GLY A 1 116 ? -1.349 -2.134 -110.044 1.00 36.84 116 GLY A C 1
ATOM 916 O O . GLY A 1 116 ? -0.429 -2.899 -110.299 1.00 36.84 116 GLY A O 1
ATOM 917 N N . GLY A 1 117 ? -2.633 -2.434 -110.225 1.00 35.22 117 GLY A N 1
ATOM 918 C CA . GLY A 1 117 ? -3.129 -3.344 -111.256 1.00 35.22 117 GLY A CA 1
ATOM 919 C C . GLY A 1 117 ? -2.650 -4.798 -111.233 1.00 35.22 117 GLY A C 1
ATOM 920 O O . GLY A 1 117 ? -1.606 -5.147 -111.769 1.00 35.22 117 GLY A O 1
ATOM 921 N N . SER A 1 118 ? -3.538 -5.699 -110.830 1.00 42.59 118 SER A N 1
ATOM 922 C CA . SER A 1 118 ? -4.191 -6.564 -111.825 1.00 42.59 118 SER A CA 1
ATOM 923 C C . SER A 1 118 ? -5.328 -7.336 -111.171 1.00 42.59 118 SER A C 1
ATOM 925 O O . SER A 1 118 ? -5.154 -8.319 -110.456 1.00 42.59 118 SER A O 1
ATOM 927 N N . GLU A 1 119 ? -6.531 -6.847 -111.441 1.00 38.88 119 GLU A N 1
ATOM 928 C CA . GLU A 1 119 ? -7.718 -7.675 -111.484 1.00 38.88 119 GLU A CA 1
ATOM 929 C C . GLU A 1 119 ? -7.613 -8.692 -112.635 1.00 38.88 119 GLU A C 1
ATOM 931 O O . GLU A 1 119 ? -7.203 -8.353 -113.740 1.00 38.88 119 GLU A O 1
ATOM 936 N N . GLN A 1 120 ? -8.119 -9.893 -112.348 1.00 40.34 120 GLN A N 1
ATOM 937 C CA . GLN A 1 120 ? -8.909 -10.749 -113.237 1.00 40.34 120 GLN A CA 1
ATOM 938 C C . GLN A 1 120 ? -8.238 -11.620 -114.328 1.00 40.34 120 GLN A C 1
ATOM 940 O O . GLN A 1 120 ? -7.811 -11.159 -115.376 1.00 40.34 120 GLN A O 1
ATOM 945 N N . LYS A 1 121 ? -8.461 -12.932 -114.119 1.00 35.84 121 LYS A N 1
ATOM 946 C CA . LYS A 1 121 ? -9.148 -13.877 -115.029 1.00 35.84 121 LYS A CA 1
ATOM 947 C C . LYS A 1 121 ? -8.319 -14.567 -116.129 1.00 35.84 121 LYS A C 1
ATOM 949 O O . LYS A 1 121 ? -7.964 -13.950 -117.121 1.00 35.84 121 LYS A O 1
ATOM 954 N N . MET A 1 122 ? -8.322 -15.904 -115.997 1.00 34.00 122 MET A N 1
ATOM 955 C CA . MET A 1 122 ? -8.151 -16.953 -117.022 1.00 34.00 122 MET A CA 1
ATOM 956 C C . MET A 1 122 ? -6.724 -17.286 -117.456 1.00 34.00 122 MET A C 1
ATOM 958 O O . MET A 1 122 ? -5.966 -16.368 -117.816 1.00 34.00 122 MET A O 1
#

Foldseek 3Di:
DPCPPVDDVLVVVCVVPVDSDDDCVVVCVVCVVVVVVVVVVVVVVVVVVVVVPVVVPVVVVVVVVVVVVVVVVVVVVVVVVVVVVVVCVVDVDDDDDDDDDDDDDDDDDDDDDDDDDDDDDD

Sequence (122 aa):
MSLGASEEWRVVLEVMTNETQLSAAALLEYFSPLESFLKNETARLNALRQEEMDQSAPIIVGVIIVSLTAMIIILYCVKKHKLENRISSFCAFRRNGSHDRETNIQMQSKTNDTEGGSEQKM

Mean predicted aligned error: 19.44 Å

Organism: Eumeta variegata (NCBI:txid151549)

InterPro domains:
  IPR001548 Peptidase M2, peptidyl-dipeptidase A [PF01401] (1-44)
  IPR001548 Peptidase M2, peptidyl-dipeptidase A [PS52011] (1-52)
  IPR001548 Peptidase M2, peptidyl-dipeptidase A [PTHR10514] (1-78)

Solvent-accessible surface area (backbone atoms only — not comparable to full-atom values): 7943 Å² total; per-residue (Å²): 136,88,61,71,90,81,48,60,68,47,61,56,39,23,76,73,68,76,38,77,66,95,69,66,59,68,59,50,59,73,41,42,68,58,53,54,49,52,54,51,50,51,51,50,51,50,53,51,47,65,75,65,58,63,70,50,57,68,54,52,53,48,52,51,52,52,49,53,51,50,51,52,52,51,51,49,51,50,50,48,50,52,50,46,52,62,47,45,76,73,60,84,75,87,84,86,82,89,83,84,91,82,80,81,88,86,89,85,79,88,78,89,82,80,86,77,87,82,84,83,84,135

pLDDT: mean 73.18, std 21.31, range [34.0, 97.88]

Secondary structure (DSSP, 8-state):
---TTTS-HHHHHHHHHS-SS--SHHHHHHHHHHHHHHHHHHHHHHHHHHHT--THHHHHHHHHHHHHHHHHHHHHHHHHHHHHHHHHTT--------------------------------